Protein AF-A0AAW1D593-F1 (afdb_monomer)

Sequence (82 aa):
MWYEILPSFGIICGAVTIPSIFNYYFHKFIQDGNPYRRKISPDFNKDLFMRDHRLSGNPYVIQVSYLCRLCSNYNYYFFRFQ

Nearest PDB structures (foldseek):
  8esz-assembly1_A1  TM=9.111E-01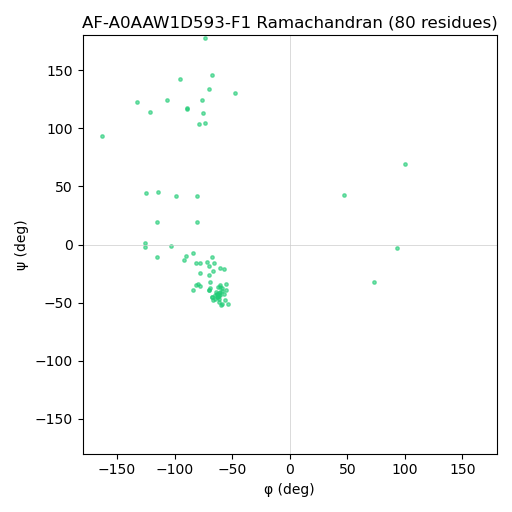  e=1.921E-03  Drosophila melanogaster
  8b9z-assembly1_a  TM=8.041E-01  e=1.921E-03  Drosophila melanogaster
  7psa-assembly1_a  TM=8.773E-01  e=6.358E-03  Mus musculus

Mean predicted aligned error: 10.67 Å

pLDDT: mean 77.54, std 20.13, range [34.38, 96.69]

Secondary structure (DSSP, 8-state):
-GGGHHHHHHHHHHHHHHHHHHHHHHHHHHTTT--SPPP--SHHHHHHHHHHHHHHS-TTS----GGGTTSTTS-S-TT---

Solvent-accessible surface area (backbone atoms only — not comparable to full-atom values): 5204 Å² total; per-residue (Å²): 116,87,67,72,53,49,63,62,50,50,52,53,54,47,65,64,48,48,61,60,56,48,50,39,55,51,34,19,68,73,37,84,67,42,51,72,84,80,72,54,74,60,69,68,42,40,54,51,46,51,49,38,27,74,76,62,72,41,62,73,62,83,80,70,56,81,91,48,64,88,57,77,85,69,75,99,65,83,89,77,83,131

Foldseek 3Di:
DVCVCVVVVVVVVCVVVVVVVVLQVVCCVVQVRDSDDDDCPDVVSVVLQVVCCVVPVHSSDDDPDPVCPVVPPDDPPDPPDD

Radius of gyration: 20.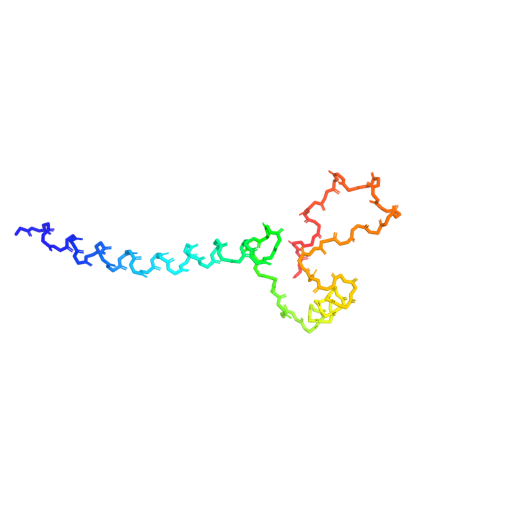03 Å; Cα contacts (8 Å, |Δi|>4): 35; chains: 1; bounding box: 52×26×47 Å

Organism: NCBI:txid488301

InterPro domains:
  IPR017384 NADH dehydrogenase [ubiquinone] (complex I), alpha subcomplex subunit 1 [PF15879] (2-57)

Structure (mmCIF, N/CA/C/O backbone):
data_AF-A0AAW1D593-F1
#
_entry.id   AF-A0AAW1D593-F1
#
loop_
_atom_site.group_PDB
_atom_site.id
_atom_site.type_symbol
_atom_site.label_atom_id
_atom_site.label_alt_id
_atom_site.label_comp_id
_atom_site.label_asym_id
_atom_site.label_entity_id
_atom_site.label_seq_id
_atom_site.pdbx_PDB_ins_code
_atom_site.Cartn_x
_atom_site.Cartn_y
_atom_site.Cartn_z
_atom_site.occupancy
_atom_site.B_iso_or_equiv
_atom_site.auth_seq_id
_atom_site.auth_comp_id
_atom_site.auth_asym_id
_atom_site.auth_atom_id
_atom_site.pdbx_PDB_model_num
ATOM 1 N N . MET A 1 1 ? -29.809 5.026 -25.087 1.00 68.19 1 MET A N 1
ATOM 2 C CA . MET A 1 1 ? -29.097 6.313 -24.916 1.00 68.19 1 MET A CA 1
ATOM 3 C C . MET A 1 1 ? -27.632 6.019 -24.655 1.00 68.19 1 MET A C 1
ATOM 5 O O . MET A 1 1 ? -27.333 4.944 -24.160 1.00 68.19 1 MET A O 1
ATOM 9 N N . TRP A 1 2 ? -26.712 6.919 -24.982 1.00 83.94 2 TRP A N 1
ATOM 10 C CA . TRP A 1 2 ? -25.277 6.667 -24.794 1.00 83.94 2 TRP A CA 1
ATOM 11 C C . TRP A 1 2 ? -24.875 6.415 -23.329 1.00 83.94 2 TRP A C 1
ATOM 13 O O . TRP A 1 2 ? -23.855 5.791 -23.075 1.00 83.94 2 TRP A O 1
ATOM 23 N N . TYR A 1 3 ? -25.707 6.835 -22.373 1.00 89.62 3 TYR A N 1
ATOM 24 C CA . TYR A 1 3 ? -25.505 6.652 -20.935 1.00 89.62 3 TYR A CA 1
ATOM 25 C C . TYR A 1 3 ? -25.695 5.215 -20.420 1.00 89.62 3 TYR A C 1
ATOM 27 O O . TYR A 1 3 ? -25.244 4.912 -19.321 1.00 89.62 3 TYR A O 1
ATOM 35 N N . GLU A 1 4 ? -26.310 4.312 -21.188 1.00 92.25 4 GLU A N 1
ATOM 36 C CA . GLU A 1 4 ? -26.573 2.923 -20.750 1.00 92.25 4 GLU A CA 1
ATOM 37 C C . GLU A 1 4 ? -25.291 2.095 -20.545 1.00 92.25 4 GLU A C 1
ATOM 39 O O . GLU A 1 4 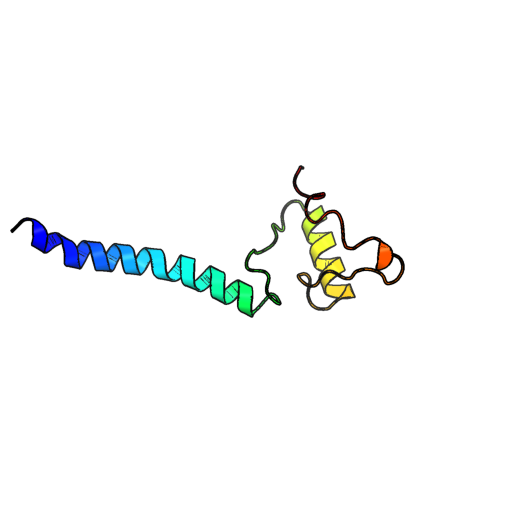? -25.303 1.058 -19.889 1.00 92.25 4 GLU A O 1
ATOM 44 N N . ILE A 1 5 ? -24.152 2.565 -21.064 1.00 92.06 5 ILE A N 1
ATOM 45 C CA . ILE A 1 5 ? -22.835 1.949 -20.841 1.00 92.06 5 ILE A CA 1
ATOM 46 C C . ILE A 1 5 ? -22.243 2.292 -19.465 1.00 92.06 5 ILE A C 1
ATOM 48 O O . ILE A 1 5 ? -21.426 1.538 -18.927 1.00 92.06 5 ILE A O 1
ATOM 52 N N . LEU A 1 6 ? -22.660 3.414 -18.868 1.00 93.38 6 LEU A N 1
ATOM 53 C CA . LEU A 1 6 ? -22.139 3.906 -17.594 1.00 93.38 6 LEU A CA 1
ATOM 54 C C . LEU A 1 6 ? -22.274 2.909 -16.434 1.00 93.38 6 LEU A C 1
ATOM 56 O O . LEU A 1 6 ? -21.291 2.769 -15.706 1.00 93.38 6 LEU A O 1
ATOM 60 N N . PRO A 1 7 ? -23.392 2.175 -16.244 1.00 93.06 7 PRO A N 1
ATOM 61 C CA . PRO A 1 7 ? -23.471 1.176 -15.180 1.00 93.06 7 PRO A CA 1
ATOM 62 C C . PRO A 1 7 ? -22.445 0.051 -15.361 1.00 93.06 7 PRO A C 1
ATOM 64 O O . PRO A 1 7 ? -21.729 -0.277 -14.417 1.00 93.06 7 PRO A O 1
ATOM 67 N N . SER A 1 8 ? -22.296 -0.497 -16.572 1.00 93.31 8 SER A N 1
ATOM 68 C CA . SER A 1 8 ? -21.290 -1.540 -16.830 1.00 93.31 8 SER A CA 1
ATOM 69 C C . SER A 1 8 ? -19.859 -1.035 -16.649 1.00 93.31 8 SER A C 1
ATOM 71 O O . SER A 1 8 ? -19.033 -1.719 -16.045 1.00 93.31 8 SER A O 1
ATOM 73 N N . PHE A 1 9 ? -19.572 0.187 -17.100 1.00 94.56 9 PHE A N 1
ATOM 74 C CA . PHE A 1 9 ? -18.266 0.811 -16.923 1.00 94.56 9 PHE A CA 1
ATOM 75 C C . PHE A 1 9 ? -17.959 1.062 -15.440 1.00 94.56 9 PHE A C 1
ATOM 77 O O . PHE A 1 9 ? -16.873 0.731 -14.970 1.00 94.56 9 PHE A O 1
ATOM 84 N N . GLY A 1 10 ? -18.936 1.559 -14.677 1.00 95.06 10 GLY A N 1
ATOM 85 C CA . GLY A 1 10 ? -18.811 1.787 -13.239 1.00 95.06 10 GLY A CA 1
ATOM 86 C C . GLY A 1 10 ? -18.522 0.506 -12.456 1.00 95.06 10 GLY A C 1
ATOM 87 O O . GLY A 1 10 ? -17.655 0.512 -11.584 1.00 95.06 10 GLY A O 1
ATOM 88 N N . ILE A 1 11 ? -19.177 -0.606 -12.806 1.00 95.81 11 ILE A N 1
ATOM 89 C CA . ILE A 1 11 ? -18.922 -1.913 -12.181 1.00 95.81 11 ILE A CA 1
ATOM 90 C C . ILE A 1 11 ? -17.486 -2.374 -12.450 1.00 95.81 11 ILE A C 1
ATOM 92 O O . ILE A 1 11 ? -16.799 -2.794 -11.521 1.00 95.81 11 ILE A O 1
ATOM 96 N N . ILE A 1 12 ? -17.003 -2.257 -13.690 1.00 96.31 12 ILE A N 1
ATOM 97 C CA . ILE A 1 12 ? -15.638 -2.665 -14.056 1.00 96.31 12 ILE A CA 1
ATOM 98 C C . ILE A 1 12 ? -14.603 -1.789 -13.338 1.00 96.31 12 ILE A C 1
ATOM 100 O O . ILE A 1 12 ? -13.670 -2.309 -12.724 1.00 96.31 12 ILE A O 1
ATOM 104 N N . CYS A 1 13 ? -14.778 -0.466 -13.351 1.00 95.75 13 CYS A N 1
ATOM 105 C CA . CYS A 1 13 ? -13.889 0.457 -12.646 1.00 95.75 13 CYS A CA 1
ATOM 106 C C . CYS A 1 13 ? -13.886 0.210 -11.134 1.00 95.75 13 CYS A C 1
ATOM 108 O O . CYS A 1 13 ? -12.822 0.201 -10.513 1.00 95.75 13 CYS A O 1
ATOM 110 N N . GLY A 1 14 ? -15.053 -0.038 -10.537 1.00 96.00 14 GLY A N 1
ATOM 111 C CA . GLY A 1 14 ? -15.166 -0.425 -9.134 1.00 96.00 14 GLY A CA 1
ATOM 112 C C . GLY A 1 14 ? -14.401 -1.717 -8.851 1.00 96.00 14 GLY A C 1
ATOM 113 O O . GLY A 1 14 ? -13.525 -1.744 -7.991 1.00 96.00 14 GLY A O 1
ATOM 114 N N . ALA A 1 15 ? -14.651 -2.766 -9.633 1.00 96.12 15 ALA A N 1
ATOM 115 C CA . ALA A 1 15 ? -14.019 -4.068 -9.448 1.00 96.12 15 ALA A CA 1
ATOM 116 C C . ALA A 1 15 ? -12.485 -4.022 -9.571 1.00 96.12 15 ALA A C 1
ATOM 118 O O . ALA A 1 15 ? -11.799 -4.731 -8.841 1.00 96.12 15 ALA A O 1
ATOM 119 N N . VAL A 1 16 ? -11.933 -3.177 -10.448 1.00 96.31 16 VAL A N 1
ATOM 120 C CA . VAL A 1 16 ? -10.475 -3.023 -10.613 1.00 96.31 16 VAL A CA 1
ATOM 121 C C . VAL A 1 16 ? -9.850 -2.163 -9.508 1.00 96.31 16 VAL A C 1
ATOM 123 O O . VAL A 1 16 ? -8.732 -2.432 -9.069 1.00 96.31 16 VAL A O 1
ATOM 126 N N . THR A 1 17 ? -10.547 -1.130 -9.032 1.00 96.31 17 THR A N 1
ATOM 127 C CA . THR A 1 17 ? -10.001 -0.207 -8.020 1.00 96.31 17 THR A CA 1
ATOM 128 C C . THR A 1 17 ? -10.066 -0.777 -6.603 1.00 96.31 17 THR A C 1
ATOM 130 O O . THR A 1 17 ? -9.143 -0.551 -5.813 1.00 96.31 17 THR A O 1
ATOM 133 N N . ILE A 1 18 ? -11.099 -1.568 -6.290 1.00 96.69 18 ILE A N 1
ATOM 134 C CA . ILE A 1 18 ? -11.318 -2.157 -4.960 1.00 96.69 18 ILE A CA 1
ATOM 135 C C . ILE A 1 18 ? -10.093 -2.946 -4.455 1.00 96.69 18 ILE A C 1
ATOM 137 O O . ILE A 1 18 ? -9.631 -2.636 -3.354 1.00 96.69 18 ILE A O 1
ATOM 141 N N . PRO A 1 19 ? -9.497 -3.895 -5.208 1.00 94.88 19 PRO A N 1
ATOM 142 C CA . PRO A 1 19 ? -8.345 -4.664 -4.735 1.00 94.88 19 PRO A CA 1
ATOM 143 C C . PRO A 1 19 ? -7.120 -3.801 -4.415 1.00 94.88 19 PRO A C 1
ATOM 145 O O . PRO A 1 19 ? -6.414 -4.069 -3.445 1.00 94.88 19 PRO A O 1
ATOM 148 N N . SER A 1 20 ? -6.873 -2.745 -5.197 1.00 92.38 20 SER A N 1
ATOM 149 C CA . SER A 1 20 ? -5.727 -1.853 -4.983 1.00 92.38 20 SER A CA 1
ATOM 150 C C . SER A 1 20 ? -5.871 -1.055 -3.688 1.00 92.38 20 SER A C 1
ATOM 152 O O . SER A 1 20 ? -4.923 -0.948 -2.908 1.00 92.38 20 SER A O 1
ATOM 154 N N . ILE A 1 21 ? -7.063 -0.504 -3.452 1.00 93.94 21 ILE A N 1
ATOM 155 C CA . ILE A 1 21 ? -7.366 0.269 -2.245 1.00 93.94 21 ILE A CA 1
ATOM 156 C C . ILE A 1 21 ? -7.358 -0.657 -1.025 1.00 93.94 21 ILE A C 1
ATOM 158 O O . ILE A 1 21 ? -6.730 -0.348 -0.012 1.00 93.94 21 ILE A O 1
ATOM 162 N N . PHE A 1 22 ? -7.996 -1.823 -1.142 1.00 94.56 22 PHE A N 1
ATOM 163 C CA . PHE A 1 22 ? -8.029 -2.830 -0.088 1.00 94.56 22 PHE A CA 1
ATOM 164 C C . PHE A 1 22 ? -6.619 -3.245 0.340 1.00 94.56 22 PHE A C 1
ATOM 166 O O . PHE A 1 22 ? -6.315 -3.227 1.531 1.00 94.56 22 PHE A O 1
ATOM 173 N N . ASN A 1 23 ? -5.730 -3.541 -0.613 1.00 93.56 23 ASN A N 1
ATOM 174 C CA . ASN A 1 23 ? -4.376 -3.985 -0.301 1.00 93.56 23 ASN A CA 1
ATOM 175 C C . ASN A 1 23 ? -3.557 -2.924 0.459 1.00 93.56 23 ASN A C 1
ATOM 177 O O . ASN A 1 23 ? -2.805 -3.257 1.373 1.00 93.56 23 ASN A O 1
ATOM 181 N N . TYR A 1 24 ? -3.735 -1.640 0.130 1.00 91.44 24 TYR A N 1
ATOM 182 C CA . TYR A 1 24 ? -3.077 -0.535 0.835 1.00 91.44 24 TYR A CA 1
ATOM 183 C C . TYR A 1 24 ? -3.474 -0.481 2.318 1.00 91.44 24 TYR A C 1
ATOM 185 O O . TYR A 1 24 ? -2.612 -0.422 3.200 1.00 91.44 24 TYR A O 1
ATOM 193 N N . TYR A 1 25 ? -4.777 -0.537 2.609 1.00 92.50 25 TYR A N 1
ATOM 194 C CA . TYR A 1 25 ? -5.266 -0.510 3.989 1.00 92.50 25 TYR A CA 1
ATOM 195 C C . TYR A 1 25 ? -4.931 -1.794 4.746 1.00 92.50 25 TYR A C 1
ATOM 197 O O . TYR A 1 25 ? -4.541 -1.733 5.912 1.00 92.50 25 TYR A O 1
ATOM 205 N N . PHE A 1 26 ? -5.021 -2.941 4.076 1.00 92.75 26 PHE A N 1
ATOM 206 C CA . PHE A 1 26 ? -4.686 -4.237 4.652 1.00 92.75 26 PHE A CA 1
ATOM 207 C C . PHE A 1 26 ? -3.212 -4.310 5.073 1.00 92.75 26 PHE A C 1
ATOM 209 O O . PHE A 1 26 ? -2.907 -4.681 6.206 1.00 92.75 26 PHE A O 1
ATOM 216 N N . HIS A 1 27 ? -2.287 -3.878 4.210 1.00 90.00 27 HIS A N 1
ATOM 217 C CA . HIS A 1 27 ? -0.869 -3.809 4.561 1.00 90.00 27 HIS A CA 1
ATOM 218 C C . HIS A 1 27 ? -0.602 -2.834 5.704 1.00 90.00 27 HIS A C 1
ATOM 220 O O . HIS A 1 27 ? 0.118 -3.190 6.633 1.00 90.00 27 HIS A O 1
ATOM 226 N N . LYS A 1 28 ? -1.239 -1.658 5.690 1.00 88.38 28 LYS A N 1
ATOM 227 C CA . LYS A 1 28 ? -1.109 -0.678 6.771 1.00 88.38 28 LYS A CA 1
ATOM 228 C C . LYS A 1 28 ? -1.553 -1.233 8.127 1.00 88.38 28 LYS A C 1
ATOM 230 O O . LYS A 1 28 ? -0.932 -0.913 9.137 1.00 88.38 28 LYS A O 1
ATOM 235 N N . PHE A 1 29 ? -2.607 -2.048 8.148 1.00 87.62 29 PHE A N 1
ATOM 236 C CA . PHE A 1 29 ? -3.114 -2.671 9.369 1.00 87.62 29 PHE A CA 1
ATOM 237 C C . PHE A 1 29 ? -2.172 -3.755 9.910 1.00 87.62 29 PHE A C 1
ATOM 239 O O . PHE A 1 29 ? -1.967 -3.837 11.114 1.00 87.62 29 PHE A O 1
ATOM 246 N N . ILE A 1 30 ? -1.567 -4.560 9.032 1.00 87.25 30 I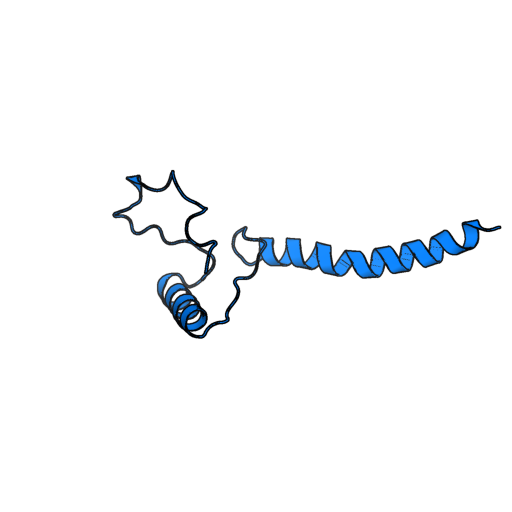LE A N 1
ATOM 247 C CA . ILE A 1 30 ? -0.696 -5.678 9.433 1.00 87.25 30 ILE A CA 1
ATOM 248 C C . ILE A 1 30 ? 0.729 -5.224 9.772 1.00 87.25 30 ILE A C 1
ATOM 250 O O . ILE A 1 30 ? 1.374 -5.807 10.637 1.00 87.25 30 ILE A O 1
ATOM 254 N N . GLN A 1 31 ? 1.257 -4.220 9.073 1.00 86.19 31 GLN A N 1
ATOM 255 C CA . GLN A 1 31 ? 2.666 -3.813 9.155 1.00 86.19 31 GLN A CA 1
ATOM 256 C C . GLN A 1 31 ? 2.872 -2.604 10.082 1.00 86.19 31 GLN A C 1
ATOM 258 O O . GLN A 1 31 ? 3.616 -1.688 9.733 1.00 86.19 31 GLN A O 1
ATOM 263 N N . ASP A 1 32 ? 2.190 -2.577 11.233 1.00 81.94 32 ASP A N 1
ATOM 264 C CA . ASP A 1 32 ? 2.325 -1.541 12.273 1.00 81.94 32 ASP A CA 1
ATOM 265 C C . ASP A 1 32 ? 2.294 -0.098 11.723 1.00 81.94 32 ASP A C 1
ATOM 267 O O . ASP A 1 32 ? 3.081 0.769 12.104 1.00 81.94 32 ASP A O 1
ATOM 271 N N . GLY A 1 33 ? 1.383 0.170 10.782 1.00 80.75 33 GLY A N 1
ATOM 272 C CA . GLY A 1 33 ? 1.184 1.499 10.202 1.00 80.75 33 GLY A CA 1
ATOM 273 C C . GLY A 1 33 ? 1.959 1.782 8.913 1.00 80.75 33 GLY A C 1
ATOM 274 O O . GLY A 1 33 ? 1.734 2.838 8.314 1.00 80.75 33 GLY A O 1
ATOM 275 N N . ASN A 1 34 ? 2.798 0.860 8.431 1.00 83.88 34 ASN A N 1
ATOM 276 C CA . ASN A 1 34 ? 3.464 0.993 7.137 1.00 83.88 34 ASN A CA 1
ATOM 277 C C . ASN A 1 34 ? 2.611 0.399 5.994 1.00 83.88 34 ASN A C 1
ATOM 279 O O . ASN A 1 34 ? 2.382 -0.804 5.959 1.00 83.88 34 ASN A O 1
ATOM 283 N N . PRO A 1 35 ? 2.154 1.195 5.015 1.00 83.44 35 PRO A N 1
ATOM 284 C CA . PRO A 1 35 ? 1.355 0.668 3.909 1.00 83.44 35 PRO A CA 1
ATOM 285 C C . PRO A 1 35 ? 2.175 -0.058 2.830 1.00 83.44 35 PRO A C 1
ATOM 287 O O . PRO A 1 35 ? 1.602 -0.755 1.992 1.00 83.44 35 PRO A O 1
ATOM 290 N N . TYR A 1 36 ? 3.500 0.120 2.797 1.00 85.44 36 TYR A N 1
ATOM 291 C CA . TYR A 1 36 ? 4.333 -0.351 1.690 1.00 85.44 36 TYR A CA 1
ATOM 292 C C . TYR A 1 36 ? 5.177 -1.567 2.058 1.00 85.44 36 TYR A C 1
ATOM 294 O O . TYR A 1 36 ? 6.037 -1.516 2.938 1.00 85.44 36 TYR A O 1
ATOM 302 N N . ARG A 1 37 ? 5.035 -2.641 1.280 1.00 85.12 37 ARG A N 1
ATOM 303 C CA . ARG A 1 37 ? 5.902 -3.817 1.395 1.00 85.12 37 ARG A CA 1
ATOM 304 C C . ARG A 1 37 ? 7.319 -3.503 0.901 1.00 85.12 37 ARG A C 1
ATOM 306 O O . ARG A 1 37 ? 7.493 -2.950 -0.185 1.00 85.12 37 ARG A O 1
ATOM 313 N N . ARG A 1 38 ? 8.339 -3.909 1.665 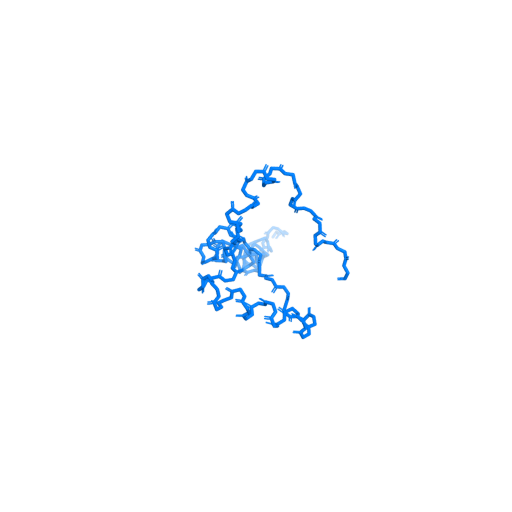1.00 84.88 38 ARG A N 1
ATOM 314 C CA . ARG A 1 38 ? 9.750 -3.751 1.268 1.00 84.88 38 ARG A CA 1
ATOM 315 C C . ARG A 1 38 ? 10.090 -4.644 0.067 1.00 84.88 38 ARG A C 1
ATOM 317 O O . ARG A 1 38 ? 9.587 -5.763 -0.053 1.00 84.88 38 ARG A O 1
ATOM 324 N N . LYS A 1 39 ? 10.975 -4.160 -0.810 1.00 87.19 39 LYS A N 1
ATOM 325 C CA . LYS A 1 39 ? 11.535 -4.949 -1.917 1.00 87.19 39 LYS A CA 1
ATOM 326 C C . LYS A 1 39 ? 12.595 -5.909 -1.370 1.00 87.19 39 LYS A C 1
ATOM 328 O O . LYS A 1 39 ? 13.545 -5.483 -0.727 1.00 87.19 39 LYS A O 1
ATOM 333 N N . ILE A 1 40 ? 12.418 -7.197 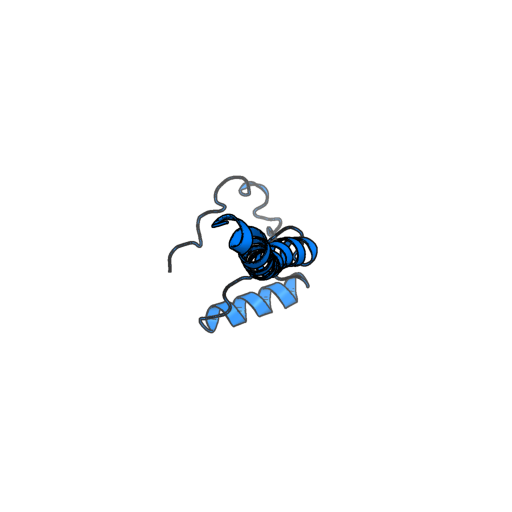-1.649 1.00 88.38 40 ILE A N 1
ATOM 334 C CA . ILE A 1 40 ? 13.244 -8.287 -1.102 1.00 88.38 40 ILE A CA 1
ATOM 335 C C . ILE A 1 40 ? 14.432 -8.632 -2.024 1.00 88.38 40 ILE A C 1
ATOM 337 O O . ILE A 1 40 ? 15.356 -9.313 -1.611 1.00 88.38 40 ILE A O 1
ATOM 341 N N . SER A 1 41 ? 14.452 -8.152 -3.268 1.00 88.12 41 SER A N 1
ATOM 342 C CA . SER A 1 41 ? 15.611 -8.262 -4.167 1.00 88.12 41 SER A CA 1
ATOM 343 C C . SER A 1 41 ? 16.466 -6.989 -4.113 1.00 88.12 41 SER A C 1
ATOM 345 O O . SER A 1 41 ? 15.870 -5.904 -4.062 1.00 88.12 41 SER A O 1
ATOM 347 N N . PRO A 1 42 ? 17.816 -7.041 -4.176 1.00 90.06 42 PRO A N 1
ATOM 348 C CA . PRO A 1 42 ? 18.765 -8.178 -4.301 1.00 90.06 42 PRO A CA 1
ATOM 349 C C . PRO A 1 42 ? 18.949 -9.026 -3.022 1.00 90.06 42 PRO A C 1
ATOM 351 O O . PRO A 1 42 ? 18.371 -8.700 -1.994 1.00 90.06 42 PRO A O 1
ATOM 354 N N . ASP A 1 43 ? 19.751 -10.103 -3.068 1.00 89.31 43 ASP A N 1
ATOM 355 C CA . ASP A 1 43 ? 19.924 -11.059 -1.948 1.00 89.31 43 ASP A CA 1
ATOM 356 C C . ASP A 1 43 ? 20.358 -10.406 -0.631 1.00 89.31 43 ASP A C 1
ATOM 358 O O . ASP A 1 43 ? 19.851 -10.763 0.429 1.00 89.31 43 ASP A O 1
ATOM 362 N N . PHE A 1 44 ? 21.170 -9.352 -0.699 1.00 87.81 44 PHE A N 1
ATOM 363 C CA . PHE A 1 44 ? 21.535 -8.552 0.470 1.00 87.81 44 PHE A CA 1
ATOM 364 C C . PHE A 1 44 ? 20.310 -8.009 1.233 1.00 87.81 44 PHE A C 1
ATOM 366 O O . PHE A 1 44 ? 20.264 -8.044 2.462 1.00 87.81 44 PHE A O 1
ATOM 373 N N . ASN A 1 45 ? 19.263 -7.576 0.520 1.00 86.31 45 ASN A N 1
ATOM 374 C CA . ASN A 1 45 ? 18.028 -7.099 1.148 1.00 86.31 45 ASN A CA 1
ATOM 375 C C . ASN A 1 45 ? 17.240 -8.235 1.811 1.00 86.31 45 ASN A C 1
ATOM 377 O O . ASN A 1 45 ? 16.512 -7.983 2.772 1.00 86.31 45 ASN A O 1
ATOM 381 N N . LYS A 1 46 ? 17.389 -9.480 1.338 1.00 89.62 46 LYS A N 1
ATOM 382 C CA . LYS A 1 46 ? 16.813 -10.662 1.998 1.00 89.62 46 LYS A CA 1
ATOM 383 C C . LYS A 1 46 ? 17.476 -10.884 3.344 1.00 89.62 46 LYS A C 1
ATOM 385 O O . LYS A 1 46 ? 16.776 -11.047 4.341 1.00 89.62 46 LYS A O 1
ATOM 390 N N . ASP A 1 47 ? 18.803 -10.841 3.377 1.00 90.25 47 ASP A N 1
ATOM 391 C CA . ASP A 1 47 ? 19.569 -11.055 4.603 1.00 90.25 47 ASP A CA 1
ATOM 392 C C . ASP A 1 47 ? 19.261 -9.978 5.643 1.00 90.25 47 ASP A C 1
ATOM 394 O O . ASP A 1 47 ? 19.020 -10.299 6.808 1.00 90.25 47 ASP A O 1
ATOM 398 N N . LEU A 1 48 ? 19.163 -8.714 5.214 1.00 87.38 48 LEU A N 1
ATOM 399 C CA . LEU A 1 48 ? 18.728 -7.607 6.067 1.00 87.38 48 LEU A CA 1
ATOM 400 C C . LEU A 1 48 ? 17.295 -7.791 6.577 1.00 87.38 48 LEU A C 1
ATOM 402 O O . LEU A 1 48 ? 17.041 -7.611 7.766 1.00 87.38 48 LEU A O 1
ATOM 406 N N . PHE A 1 49 ? 16.364 -8.204 5.714 1.00 88.50 49 PHE A N 1
ATOM 407 C CA . PHE A 1 49 ? 14.980 -8.463 6.114 1.00 88.50 49 PHE A CA 1
ATOM 408 C C . PHE A 1 49 ? 14.892 -9.577 7.167 1.00 88.50 49 PHE A C 1
ATOM 410 O O . PHE A 1 49 ? 14.187 -9.440 8.167 1.00 88.50 49 PHE A O 1
ATOM 417 N N . MET A 1 50 ? 15.650 -10.660 6.981 1.00 89.81 50 MET A N 1
ATOM 418 C CA . MET A 1 50 ? 15.712 -11.769 7.934 1.00 89.81 50 MET A CA 1
ATOM 419 C C . MET A 1 50 ? 16.419 -11.375 9.232 1.00 89.81 50 MET A C 1
ATOM 421 O O . MET A 1 50 ? 16.017 -11.811 10.309 1.00 89.81 50 MET A O 1
ATOM 425 N N . ARG A 1 51 ? 17.469 -10.550 9.159 1.00 87.50 51 ARG A N 1
ATOM 426 C CA . ARG A 1 51 ? 18.135 -9.977 10.333 1.00 87.50 51 ARG A CA 1
ATOM 427 C C . ARG A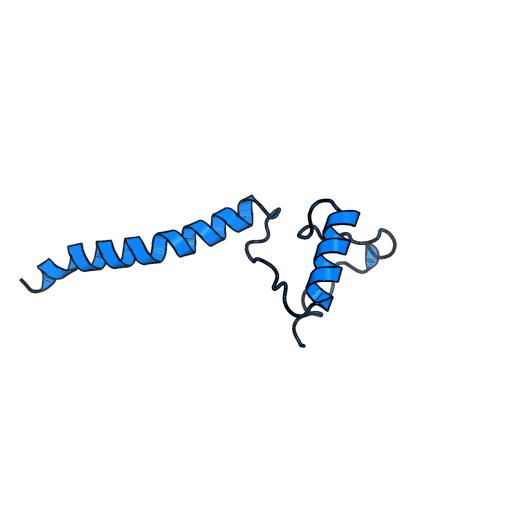 1 51 ? 17.148 -9.165 11.165 1.00 87.50 51 ARG A C 1
ATOM 429 O O . ARG A 1 51 ? 17.054 -9.410 12.363 1.00 87.50 51 ARG A O 1
ATOM 436 N N . ASP A 1 52 ? 16.414 -8.246 10.542 1.00 86.19 52 ASP A N 1
ATOM 437 C CA . ASP A 1 52 ? 15.435 -7.413 11.240 1.00 86.19 52 ASP A CA 1
ATOM 438 C C . ASP A 1 52 ? 14.350 -8.290 11.880 1.00 86.19 52 ASP A C 1
ATOM 440 O O . ASP A 1 52 ? 14.067 -8.138 13.063 1.00 86.19 52 ASP A O 1
ATOM 444 N N . HIS A 1 53 ? 13.841 -9.300 11.164 1.00 87.19 53 HIS A N 1
ATOM 445 C CA . HIS A 1 53 ? 12.868 -10.247 11.717 1.00 87.19 53 HIS A CA 1
ATOM 446 C C . HIS A 1 53 ? 13.390 -11.005 12.953 1.00 87.19 53 HIS A C 1
ATOM 448 O O . HIS A 1 53 ? 12.652 -11.166 13.920 1.00 87.19 53 HIS A O 1
ATOM 454 N N . ARG A 1 54 ? 14.666 -11.420 12.974 1.00 86.81 54 ARG A N 1
ATOM 455 C CA . ARG A 1 54 ? 15.280 -12.079 14.146 1.00 86.81 54 ARG A CA 1
ATOM 456 C C . ARG A 1 54 ? 15.473 -11.135 15.336 1.00 86.81 54 ARG A C 1
ATOM 458 O O . ARG A 1 54 ? 15.425 -11.593 16.471 1.00 86.81 54 ARG A O 1
ATOM 465 N N . LEU A 1 55 ? 15.719 -9.847 15.088 1.00 84.88 55 LEU A N 1
ATOM 466 C CA . LEU A 1 55 ? 15.989 -8.855 16.137 1.00 84.88 55 LEU A CA 1
ATOM 467 C C . LEU A 1 55 ? 14.716 -8.272 16.758 1.00 84.88 55 LEU A C 1
ATOM 469 O O . LEU A 1 55 ? 14.689 -8.012 17.959 1.00 84.88 55 LEU A O 1
ATOM 473 N N . SER A 1 56 ? 13.683 -8.017 15.952 1.00 79.06 56 SER A N 1
ATOM 474 C CA . SER A 1 56 ? 12.463 -7.318 16.382 1.00 79.06 56 SER A CA 1
ATOM 475 C C . SER A 1 56 ? 11.201 -8.171 16.341 1.00 79.06 56 SER A C 1
ATOM 477 O O . SER A 1 56 ? 10.161 -7.716 16.810 1.00 79.06 56 SER A O 1
ATOM 479 N N . GLY A 1 57 ? 11.236 -9.360 15.734 1.00 80.62 57 GLY A N 1
ATOM 480 C CA . GLY A 1 57 ? 10.041 -10.150 15.423 1.00 80.62 57 GLY A CA 1
ATOM 481 C C . GLY A 1 57 ? 9.217 -9.576 14.261 1.00 80.62 57 GLY A C 1
ATOM 482 O O . GLY A 1 57 ? 8.667 -10.337 13.468 1.00 80.62 57 GLY A O 1
ATOM 483 N N . ASN A 1 58 ? 9.193 -8.250 14.077 1.00 81.00 58 ASN A N 1
ATOM 484 C CA . ASN A 1 58 ? 8.556 -7.577 12.945 1.00 81.00 58 ASN A CA 1
ATOM 485 C C . ASN A 1 58 ? 9.561 -6.713 12.149 1.00 81.00 58 ASN A C 1
ATOM 487 O O . ASN A 1 58 ? 10.009 -5.678 12.653 1.00 81.00 58 ASN A O 1
ATOM 491 N N . PRO A 1 59 ? 9.869 -7.056 10.882 1.00 81.69 59 PRO A N 1
ATOM 492 C CA . PRO A 1 59 ? 10.840 -6.320 10.068 1.00 81.69 59 PRO A CA 1
ATOM 493 C C . PRO A 1 59 ? 10.398 -4.896 9.689 1.00 81.69 59 PRO A C 1
ATOM 495 O O . PRO A 1 59 ? 11.201 -4.122 9.171 1.00 81.69 59 PRO A O 1
ATOM 498 N N . TYR A 1 60 ? 9.134 -4.528 9.916 1.00 82.25 60 TYR A N 1
ATOM 499 C CA . TYR A 1 60 ? 8.614 -3.189 9.628 1.00 82.25 60 TYR A CA 1
ATOM 500 C C . TYR A 1 60 ? 8.743 -2.212 10.802 1.00 82.25 60 TYR A C 1
ATOM 502 O O . TYR A 1 60 ? 8.583 -1.008 10.604 1.00 82.25 60 TYR A O 1
ATOM 510 N N . VAL A 1 61 ? 9.113 -2.697 11.988 1.00 77.94 61 VAL A N 1
ATOM 511 C CA . VAL A 1 61 ? 9.375 -1.864 13.165 1.00 77.94 61 VAL A CA 1
ATOM 512 C C . VAL A 1 61 ? 10.844 -1.444 13.167 1.00 77.94 61 VAL A C 1
ATOM 514 O O . VAL A 1 61 ? 11.744 -2.280 13.251 1.00 77.94 61 VAL A O 1
ATOM 517 N N . ILE A 1 62 ? 11.109 -0.139 13.075 1.00 68.12 62 ILE A N 1
ATOM 518 C CA . ILE A 1 62 ? 12.475 0.397 13.121 1.00 68.12 62 ILE A CA 1
ATOM 519 C C . ILE A 1 62 ? 12.968 0.353 14.570 1.00 68.12 62 ILE A C 1
ATOM 521 O O . ILE A 1 62 ? 12.480 1.094 15.424 1.00 68.12 62 ILE A O 1
ATOM 525 N N . GLN A 1 63 ? 13.969 -0.481 14.854 1.00 61.19 63 GLN A N 1
ATOM 526 C CA . GLN A 1 63 ? 14.693 -0.396 16.118 1.00 61.19 63 GLN A CA 1
ATOM 527 C C . GLN A 1 63 ? 15.703 0.752 16.048 1.00 61.19 63 GLN A C 1
ATOM 529 O O . GLN A 1 63 ? 16.768 0.632 15.446 1.00 61.19 63 GLN A O 1
ATOM 534 N N . VAL A 1 64 ? 15.380 1.872 16.694 1.00 55.03 64 VAL A N 1
ATOM 535 C CA . VAL A 1 64 ? 16.389 2.870 17.058 1.00 55.03 64 VAL A CA 1
ATOM 536 C C . VAL A 1 64 ? 17.171 2.276 18.221 1.00 55.03 64 VAL A C 1
ATOM 538 O O . VAL A 1 64 ? 16.662 2.212 19.344 1.00 55.03 64 VAL A O 1
ATOM 541 N N . SER A 1 65 ? 18.388 1.803 17.954 1.00 52.78 65 SER A N 1
ATOM 542 C CA . SER A 1 65 ? 19.343 1.462 19.006 1.00 52.78 65 SER A CA 1
ATOM 543 C C . SER A 1 65 ? 19.392 2.622 20.002 1.00 52.78 65 SER A C 1
ATOM 545 O O . SER A 1 65 ? 19.487 3.786 19.617 1.00 52.78 65 SER A O 1
ATOM 547 N N . TYR A 1 66 ? 19.267 2.323 21.294 1.00 48.59 66 TYR A N 1
ATOM 548 C CA . TYR A 1 66 ? 19.077 3.322 22.356 1.00 48.59 66 TYR A CA 1
ATOM 549 C C . TYR A 1 66 ? 20.197 4.384 22.402 1.00 48.59 66 TYR A C 1
ATOM 551 O O . TYR A 1 66 ? 19.973 5.495 22.869 1.00 48.59 66 TYR A O 1
ATOM 559 N N . LEU A 1 67 ? 21.366 4.071 21.829 1.00 46.16 67 LEU A N 1
ATOM 560 C CA . LEU A 1 67 ? 22.502 4.974 21.609 1.00 46.16 67 LEU A CA 1
ATOM 561 C C . LEU A 1 67 ? 22.235 6.107 20.594 1.00 46.16 67 LEU A C 1
ATOM 563 O O . LEU A 1 67 ? 22.887 7.141 20.657 1.00 46.16 67 LEU A O 1
ATOM 567 N N . CYS A 1 68 ? 21.269 5.951 19.685 1.00 47.31 68 CYS A N 1
ATOM 568 C CA . CYS A 1 68 ? 20.954 6.901 18.611 1.00 47.31 68 CYS A CA 1
ATOM 569 C C . CYS A 1 68 ? 19.551 7.527 18.758 1.00 47.31 68 CYS A C 1
ATOM 571 O O . CYS A 1 68 ? 18.981 8.048 17.802 1.00 47.31 68 CYS A O 1
ATOM 573 N N . ARG A 1 69 ? 18.947 7.500 19.957 1.00 44.50 69 ARG A N 1
ATOM 574 C CA . ARG A 1 69 ? 17.640 8.148 20.185 1.00 44.50 69 ARG A CA 1
ATOM 575 C C . ARG A 1 69 ? 17.721 9.683 20.150 1.00 44.50 69 ARG A C 1
ATOM 577 O O . ARG A 1 69 ? 16.712 10.330 19.900 1.00 44.50 69 ARG A O 1
ATOM 584 N N . LEU A 1 70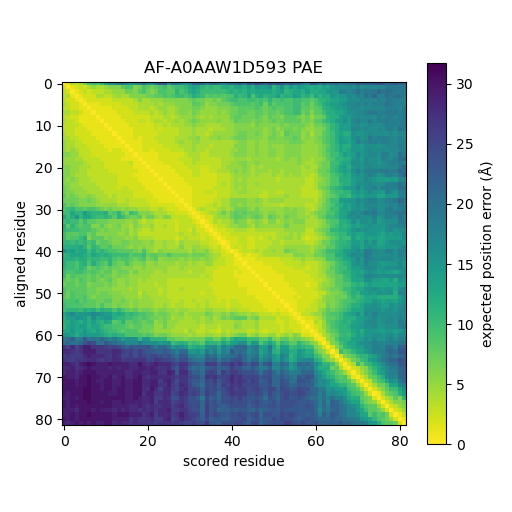 ? 18.917 10.258 20.309 1.00 45.25 70 LEU A N 1
ATOM 585 C CA . LEU A 1 70 ? 19.150 11.707 20.219 1.00 45.25 70 LEU A CA 1
ATOM 586 C C . LEU A 1 70 ? 19.285 12.240 18.776 1.00 45.25 70 LEU A C 1
ATOM 588 O O . LEU A 1 70 ? 19.131 13.438 18.571 1.00 45.25 70 LEU A O 1
ATOM 592 N N . CYS A 1 71 ? 19.499 11.379 17.772 1.00 43.78 71 CYS A N 1
ATOM 593 C CA . CYS A 1 71 ? 19.601 11.780 16.355 1.00 43.78 71 CYS A CA 1
ATOM 594 C C . CYS A 1 71 ? 18.339 11.475 15.525 1.00 43.78 71 CYS A C 1
ATOM 596 O O . CYS A 1 71 ? 18.274 11.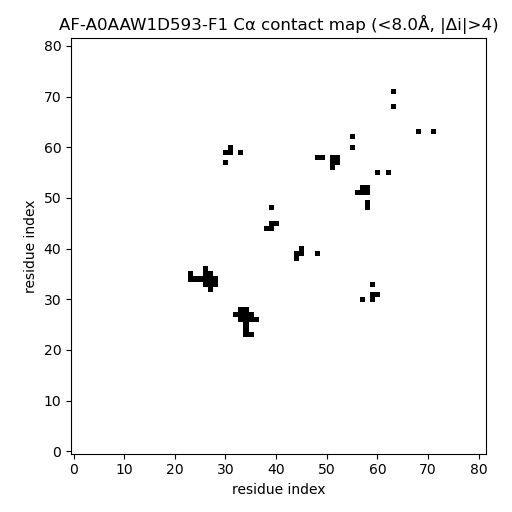816 14.345 1.00 43.78 71 CYS A O 1
ATOM 598 N N . SER A 1 72 ? 17.309 10.865 16.120 1.00 42.88 72 SER A N 1
ATOM 599 C CA . SER A 1 72 ? 16.093 10.403 15.429 1.00 42.88 72 SER A CA 1
ATOM 600 C C . SER A 1 72 ? 15.067 11.521 15.159 1.00 42.88 72 SER A C 1
ATOM 602 O O . SER A 1 72 ? 13.868 11.326 15.346 1.00 42.88 72 SER A O 1
ATOM 604 N N . ASN A 1 73 ? 15.513 12.709 14.746 1.00 40.72 73 ASN A N 1
ATOM 605 C CA . ASN A 1 73 ? 14.622 13.744 14.200 1.00 40.72 73 ASN A CA 1
ATOM 606 C C . ASN A 1 73 ? 15.044 14.256 12.815 1.00 40.72 73 ASN A C 1
ATOM 608 O O . ASN A 1 73 ? 14.314 15.026 12.203 1.00 40.72 73 ASN A O 1
ATOM 612 N N . TYR A 1 74 ? 16.162 13.776 12.264 1.00 40.25 74 TYR A N 1
ATOM 613 C CA . TYR A 1 74 ? 16.593 14.142 10.919 1.00 40.25 74 TYR A CA 1
ATOM 614 C C . TYR A 1 74 ? 16.994 12.887 10.139 1.00 40.25 74 TYR A C 1
ATOM 616 O O . TYR A 1 74 ? 17.908 12.179 10.542 1.00 40.25 74 TYR A O 1
ATOM 624 N N . ASN A 1 75 ? 16.338 12.679 8.991 1.00 34.38 75 ASN A N 1
ATOM 625 C CA . ASN A 1 75 ? 16.631 11.706 7.922 1.00 34.38 75 ASN A CA 1
ATOM 626 C C . ASN A 1 75 ? 15.814 10.405 7.869 1.00 34.38 75 ASN A C 1
ATOM 628 O O . ASN A 1 75 ? 16.348 9.303 7.931 1.00 34.38 75 ASN A O 1
ATOM 632 N N . TYR A 1 76 ? 14.533 10.544 7.521 1.00 44.00 76 TYR A N 1
ATOM 633 C CA . TYR A 1 76 ? 13.737 9.480 6.887 1.00 44.00 76 TYR A CA 1
ATOM 634 C C . TYR A 1 76 ? 13.978 9.339 5.361 1.00 44.00 76 TYR A C 1
ATOM 636 O O . TYR A 1 76 ? 13.159 8.747 4.666 1.00 44.00 76 TYR A O 1
ATOM 644 N N . TYR A 1 77 ? 15.090 9.856 4.812 1.00 41.25 77 TYR A N 1
ATOM 645 C CA . TYR A 1 77 ? 15.328 9.892 3.355 1.00 41.25 77 TYR A CA 1
ATOM 646 C C . TYR A 1 77 ? 16.646 9.261 2.866 1.00 41.25 77 TYR A C 1
ATOM 648 O O . TYR A 1 77 ? 16.886 9.243 1.663 1.00 41.25 77 TYR A O 1
ATOM 656 N N . PHE A 1 78 ? 17.495 8.703 3.737 1.00 38.53 78 PHE A N 1
ATOM 657 C CA . PHE A 1 78 ? 18.870 8.349 3.341 1.00 38.53 78 PHE A CA 1
ATOM 658 C C . PHE A 1 78 ? 19.051 6.977 2.649 1.00 38.53 78 PHE A C 1
ATOM 660 O O . PHE A 1 78 ? 20.115 6.708 2.112 1.00 38.53 78 PHE A O 1
ATOM 667 N N . PHE A 1 79 ? 18.027 6.119 2.574 1.00 35.94 79 PHE A N 1
ATOM 668 C CA . PHE A 1 79 ? 18.105 4.827 1.857 1.00 35.94 79 PHE A CA 1
ATOM 669 C C . PHE A 1 79 ? 17.174 4.765 0.638 1.00 35.94 79 PHE A C 1
ATOM 671 O O . PHE A 1 79 ? 16.454 3.792 0.420 1.00 35.94 79 PHE A O 1
ATOM 678 N N . ARG A 1 80 ? 17.165 5.833 -0.167 1.00 40.38 80 ARG A N 1
ATOM 679 C CA . ARG A 1 80 ? 16.402 5.893 -1.422 1.00 40.38 80 ARG A CA 1
ATOM 680 C C . ARG A 1 80 ? 17.280 6.232 -2.628 1.00 40.38 80 ARG A C 1
ATOM 682 O O . ARG A 1 80 ? 16.856 7.048 -3.422 1.00 40.38 80 ARG A O 1
ATOM 689 N N . PHE A 1 81 ? 18.463 5.634 -2.771 1.00 37.16 81 PHE A N 1
ATOM 690 C CA . PHE A 1 81 ? 19.195 5.555 -4.048 1.00 37.16 81 PHE A CA 1
ATOM 691 C C . PHE A 1 81 ? 20.277 4.467 -3.968 1.00 37.16 81 PHE A C 1
ATOM 693 O O . PHE A 1 81 ? 21.373 4.726 -3.488 1.00 37.16 81 PHE A O 1
ATOM 700 N N . GLN A 1 82 ? 19.936 3.253 -4.406 1.00 36.91 82 GLN A N 1
ATOM 701 C CA . GLN A 1 82 ? 20.805 2.324 -5.141 1.00 36.91 82 GLN A CA 1
ATOM 702 C C . GLN A 1 82 ? 19.919 1.239 -5.767 1.00 36.91 82 GLN A C 1
ATOM 704 O O . GLN A 1 82 ? 19.024 0.725 -5.054 1.00 36.91 82 GLN A O 1
#